Protein AF-A0A9E2X295-F1 (afdb_monomer_lite)

pLDDT: mean 85.83, std 8.08, range [53.66, 94.19]

Foldseek 3Di:
DPPVVVVVVVVVVVVCCCVVQVCVVPVVSVVVCVVCVVVVVVVVVVVVVVVVVVVVVVVD

Secondary structure (DSSP, 8-state):
--HHHHHHHHHHHHHHHHHHTTTTT-HHHHHHHHHHHHHHHHHHHHHHHHHHHHHHHHT-

Sequence (60 aa):
MRRTSRYIIYFVIGIAIYYGVEADKNPDALKEVHNIAPIAILVIFAALMVVRYIRTKRGE

Radius of gyration: 16.09 Å; chains: 1; bounding box: 32×29×41 Å

Structure (mmCIF, N/CA/C/O backbone):
data_AF-A0A9E2X295-F1
#
_entry.id   AF-A0A9E2X295-F1
#
loop_
_atom_site.group_PDB
_atom_site.id
_atom_site.type_symbol
_atom_site.label_atom_id
_atom_site.label_alt_id
_atom_site.label_comp_id
_atom_site.label_asym_id
_atom_site.label_entity_id
_atom_site.label_seq_id
_atom_site.pdbx_PDB_ins_code
_atom_site.Cartn_x
_atom_site.Cartn_y
_atom_site.Cartn_z
_atom_site.occupancy
_atom_site.B_iso_or_equiv
_atom_site.auth_seq_id
_atom_site.auth_comp_id
_atom_site.auth_asym_id
_atom_site.auth_atom_id
_atom_site.pdbx_PDB_model_num
ATOM 1 N N . MET A 1 1 ? -2.002 16.586 11.086 1.00 59.50 1 MET A N 1
ATOM 2 C CA . MET A 1 1 ? -0.788 16.534 10.231 1.00 59.50 1 MET A CA 1
ATOM 3 C C . MET A 1 1 ? -0.792 17.682 9.228 1.00 59.50 1 MET A C 1
ATOM 5 O O . MET A 1 1 ? -1.769 17.833 8.494 1.00 59.50 1 MET A O 1
ATOM 9 N N . ARG A 1 2 ? 0.281 18.487 9.190 1.00 74.12 2 ARG A N 1
ATOM 10 C CA . ARG A 1 2 ? 0.483 19.520 8.154 1.00 74.12 2 ARG A CA 1
ATOM 11 C C . ARG A 1 2 ? 0.480 18.854 6.767 1.00 74.12 2 ARG A C 1
ATOM 13 O O . ARG A 1 2 ? 0.896 17.704 6.647 1.00 74.12 2 ARG A O 1
ATOM 20 N N . ARG A 1 3 ? -0.027 19.538 5.729 1.00 73.44 3 ARG A N 1
ATOM 21 C CA . ARG A 1 3 ? -0.179 18.979 4.362 1.00 73.44 3 ARG A CA 1
ATOM 22 C C . ARG A 1 3 ? 1.118 18.332 3.853 1.00 73.44 3 ARG A C 1
ATOM 24 O O . ARG A 1 3 ? 1.071 17.241 3.304 1.00 73.44 3 ARG A O 1
ATOM 31 N N . THR A 1 4 ? 2.261 18.940 4.157 1.00 85.38 4 THR A N 1
ATOM 32 C CA . THR A 1 4 ? 3.603 18.449 3.818 1.00 85.38 4 THR A CA 1
ATOM 33 C C . THR A 1 4 ? 3.889 17.042 4.341 1.00 85.38 4 THR A C 1
ATOM 35 O O . THR A 1 4 ? 4.385 16.207 3.597 1.00 85.38 4 THR A O 1
ATOM 38 N N . SER A 1 5 ? 3.517 16.735 5.588 1.00 83.75 5 SER A N 1
ATOM 39 C CA . SER A 1 5 ? 3.775 15.417 6.182 1.00 83.75 5 SER A CA 1
ATOM 40 C C . SER A 1 5 ? 3.034 14.296 5.451 1.00 83.75 5 SER A C 1
ATOM 42 O O . SER A 1 5 ? 3.550 13.191 5.354 1.00 83.75 5 SER A O 1
ATOM 44 N N . ARG A 1 6 ? 1.841 14.578 4.905 1.00 81.88 6 ARG A N 1
ATOM 45 C CA . ARG A 1 6 ? 1.097 13.606 4.089 1.00 81.88 6 ARG A CA 1
ATOM 46 C C . ARG A 1 6 ? 1.819 13.307 2.778 1.00 81.88 6 ARG A C 1
ATOM 48 O O . ARG A 1 6 ? 1.976 12.142 2.440 1.00 81.88 6 ARG A O 1
ATOM 55 N N . TYR A 1 7 ? 2.305 14.338 2.088 1.00 88.94 7 TYR A N 1
ATOM 56 C CA . TYR A 1 7 ? 3.054 14.156 0.843 1.00 88.94 7 TYR A CA 1
ATOM 57 C 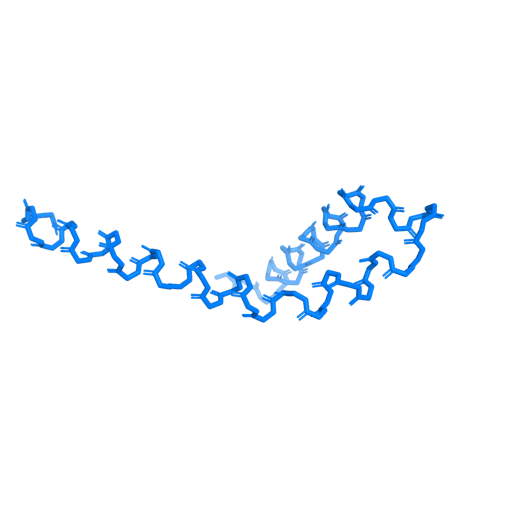C . TYR A 1 7 ? 4.366 13.404 1.054 1.00 88.94 7 TYR A C 1
ATOM 59 O O . TYR A 1 7 ? 4.691 12.537 0.253 1.00 88.94 7 TYR A O 1
ATOM 67 N N . ILE A 1 8 ? 5.074 13.672 2.155 1.00 91.31 8 ILE A N 1
ATOM 68 C CA . ILE A 1 8 ? 6.288 12.925 2.508 1.00 91.31 8 ILE A CA 1
ATOM 69 C C . ILE A 1 8 ? 5.965 11.442 2.707 1.00 91.31 8 ILE A C 1
ATOM 71 O O . ILE A 1 8 ? 6.664 10.590 2.174 1.00 91.31 8 ILE A O 1
ATOM 75 N N . ILE A 1 9 ? 4.884 11.117 3.419 1.00 89.12 9 ILE A N 1
ATOM 76 C CA . ILE A 1 9 ? 4.490 9.719 3.630 1.00 89.12 9 ILE A CA 1
ATOM 77 C C . ILE A 1 9 ? 4.122 9.041 2.309 1.00 89.12 9 ILE A C 1
ATOM 79 O O . ILE A 1 9 ? 4.584 7.935 2.053 1.00 89.12 9 ILE A O 1
ATOM 83 N N . TYR A 1 10 ? 3.345 9.701 1.448 1.00 87.94 10 TYR A N 1
ATOM 84 C CA . TYR A 1 10 ? 3.015 9.152 0.129 1.00 87.94 10 TYR A CA 1
ATOM 85 C C . TYR A 1 10 ? 4.259 8.929 -0.729 1.00 87.94 10 TYR A C 1
ATOM 87 O O . TYR A 1 10 ? 4.364 7.903 -1.395 1.00 87.94 10 TYR A O 1
ATOM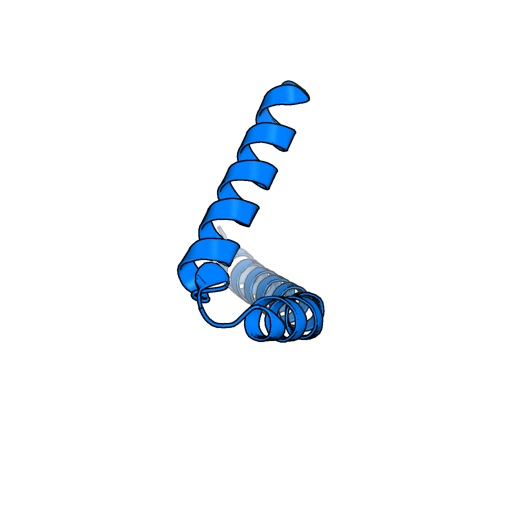 95 N N . PHE A 1 11 ? 5.221 9.848 -0.665 1.00 89.81 11 PHE A N 1
ATOM 96 C CA . PHE A 1 11 ? 6.493 9.710 -1.358 1.00 89.81 11 PHE A CA 1
ATOM 97 C C . PHE A 1 11 ? 7.300 8.510 -0.845 1.00 89.81 11 PHE A C 1
ATOM 99 O O . PHE A 1 11 ? 7.762 7.699 -1.641 1.00 89.81 11 PHE A O 1
ATOM 106 N N . VAL A 1 12 ? 7.401 8.339 0.477 1.00 92.50 12 VAL A N 1
ATOM 107 C CA . VAL A 1 12 ? 8.098 7.196 1.091 1.00 92.50 12 VAL A CA 1
ATOM 108 C C . VAL A 1 12 ? 7.429 5.868 0.727 1.00 92.50 12 VAL A C 1
ATOM 110 O O . VAL A 1 12 ? 8.125 4.913 0.395 1.00 92.50 12 VAL A O 1
ATOM 113 N N . ILE A 1 13 ? 6.093 5.805 0.728 1.00 90.12 13 ILE A N 1
ATOM 114 C CA . ILE A 1 13 ? 5.350 4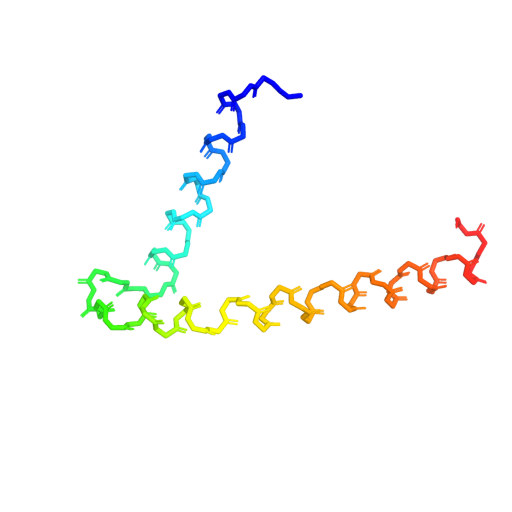.612 0.293 1.00 90.12 13 ILE A CA 1
ATOM 115 C C . ILE A 1 13 ? 5.639 4.308 -1.182 1.00 90.12 13 ILE A C 1
ATOM 117 O O . ILE A 1 13 ? 5.897 3.158 -1.526 1.00 90.12 13 ILE A O 1
ATOM 121 N N . GLY A 1 14 ? 5.646 5.327 -2.045 1.00 86.69 14 GLY A N 1
ATOM 122 C CA . GLY A 1 14 ? 5.977 5.169 -3.462 1.00 86.69 14 GLY A CA 1
ATOM 123 C C . GLY A 1 14 ? 7.386 4.614 -3.681 1.00 86.69 14 GLY A C 1
ATOM 124 O O . GLY A 1 14 ? 7.554 3.678 -4.457 1.00 86.69 14 GLY A O 1
ATOM 125 N N . ILE A 1 15 ? 8.380 5.127 -2.947 1.00 90.94 15 ILE A N 1
ATOM 126 C CA . ILE A 1 15 ? 9.756 4.605 -2.962 1.00 90.94 15 ILE A CA 1
ATOM 127 C C . ILE A 1 15 ? 9.790 3.144 -2.511 1.00 90.94 15 ILE A C 1
ATOM 129 O O . ILE A 1 15 ? 10.412 2.316 -3.171 1.00 90.94 15 ILE A O 1
ATOM 133 N N . ALA A 1 16 ? 9.122 2.817 -1.403 1.00 89.12 16 ALA A N 1
ATOM 134 C CA . ALA A 1 16 ? 9.106 1.459 -0.873 1.00 89.12 16 ALA A CA 1
ATOM 135 C C . ALA A 1 16 ? 8.508 0.463 -1.878 1.00 89.12 16 ALA A C 1
ATOM 137 O O . ALA A 1 16 ? 9.052 -0.623 -2.055 1.00 89.12 16 ALA A O 1
ATOM 138 N N . ILE A 1 17 ? 7.435 0.850 -2.573 1.00 87.19 17 ILE A N 1
ATOM 139 C CA . ILE A 1 17 ? 6.840 0.038 -3.639 1.00 87.19 17 ILE A CA 1
ATOM 140 C C . ILE A 1 17 ? 7.812 -0.097 -4.815 1.00 87.19 17 ILE A C 1
ATOM 142 O O . ILE A 1 17 ? 8.044 -1.212 -5.265 1.00 87.19 17 ILE A O 1
ATOM 146 N N . TYR A 1 18 ? 8.407 1.008 -5.279 1.00 86.06 18 TYR A N 1
ATOM 147 C CA . TYR A 1 18 ? 9.327 1.024 -6.421 1.00 86.06 18 TYR A CA 1
ATOM 148 C C . TYR A 1 18 ? 10.516 0.072 -6.232 1.00 86.06 18 TYR A C 1
ATOM 150 O O . TYR A 1 18 ? 10.790 -0.754 -7.100 1.00 86.06 18 TYR A O 1
ATOM 158 N N . TYR A 1 19 ? 11.188 0.149 -5.079 1.00 87.62 19 TYR A N 1
ATOM 159 C CA . TYR A 1 19 ? 12.303 -0.746 -4.761 1.00 87.62 19 TYR A CA 1
ATOM 160 C C . TYR A 1 19 ? 11.837 -2.163 -4.423 1.00 87.62 19 TYR A C 1
ATOM 162 O O . TYR A 1 19 ? 12.511 -3.123 -4.779 1.00 87.62 19 TYR A O 1
ATOM 170 N N . GLY A 1 20 ? 10.688 -2.308 -3.758 1.00 86.81 20 GLY A N 1
ATOM 171 C CA . GLY A 1 20 ? 10.157 -3.613 -3.370 1.00 86.81 20 GLY A CA 1
ATOM 172 C C . GLY A 1 20 ? 9.792 -4.505 -4.557 1.00 86.81 20 GLY A C 1
ATOM 173 O O . GLY A 1 20 ? 9.830 -5.723 -4.420 1.00 86.81 20 GLY A O 1
ATOM 174 N N . VAL A 1 21 ? 9.466 -3.916 -5.711 1.00 86.50 21 VAL A N 1
ATOM 175 C CA . VAL A 1 21 ? 9.145 -4.663 -6.940 1.00 86.50 21 VAL A CA 1
ATOM 176 C C . VAL A 1 21 ? 10.251 -4.627 -7.989 1.00 86.50 21 VAL A C 1
ATOM 178 O O . VAL A 1 21 ? 10.010 -5.021 -9.126 1.00 86.50 21 VAL A O 1
ATOM 181 N N . GLU A 1 22 ? 11.449 -4.160 -7.615 1.00 85.38 22 GLU A N 1
ATOM 182 C CA . GLU A 1 22 ? 12.610 -4.032 -8.511 1.00 85.38 22 GLU A CA 1
ATOM 183 C C . GLU A 1 22 ? 12.244 -3.345 -9.840 1.00 85.38 22 GLU A C 1
ATOM 185 O O . GLU A 1 22 ? 12.613 -3.784 -10.934 1.00 85.38 22 GLU A O 1
ATOM 190 N N . ALA A 1 23 ? 11.472 -2.254 -9.747 1.00 81.69 23 ALA A N 1
ATOM 191 C CA . ALA A 1 23 ? 10.971 -1.523 -10.912 1.00 81.69 23 ALA A CA 1
ATOM 192 C C . ALA A 1 23 ? 12.098 -0.908 -11.766 1.00 81.69 23 ALA A C 1
ATOM 194 O O . ALA A 1 23 ? 11.873 -0.546 -12.918 1.00 81.69 23 ALA A O 1
ATOM 195 N N . ASP A 1 24 ? 13.309 -0.809 -11.212 1.00 83.00 24 ASP A N 1
ATOM 196 C CA . ASP A 1 24 ? 14.533 -0.442 -11.919 1.00 83.00 24 ASP A CA 1
ATOM 197 C C . ASP A 1 24 ? 14.955 -1.494 -12.956 1.00 83.00 24 ASP A C 1
ATOM 199 O O . ASP A 1 24 ? 15.483 -1.136 -14.008 1.00 83.00 24 ASP A O 1
ATOM 203 N N . LYS A 1 25 ? 14.698 -2.778 -12.684 1.00 84.81 25 LYS A N 1
ATOM 204 C CA . LYS A 1 25 ? 15.043 -3.898 -13.573 1.00 84.81 25 LYS A CA 1
ATOM 205 C C . LYS A 1 25 ? 13.868 -4.365 -14.422 1.00 84.81 25 LYS A C 1
ATOM 207 O O . LYS A 1 25 ? 14.083 -4.849 -15.531 1.00 84.81 25 LYS A O 1
ATOM 212 N N . ASN A 1 26 ? 12.644 -4.236 -13.911 1.00 83.94 26 ASN A N 1
ATOM 213 C CA . ASN A 1 26 ? 11.429 -4.616 -14.620 1.00 83.94 26 ASN A CA 1
ATOM 214 C C . ASN A 1 26 ? 10.354 -3.517 -14.508 1.00 83.94 26 ASN A C 1
ATOM 216 O O . ASN A 1 26 ? 9.534 -3.545 -13.586 1.00 83.94 26 ASN A O 1
ATOM 220 N N . PRO A 1 27 ? 10.312 -2.553 -15.445 1.00 81.81 27 PRO A N 1
ATOM 221 C CA . PRO A 1 27 ? 9.353 -1.451 -15.391 1.00 81.81 27 PRO A CA 1
ATOM 222 C C . PRO A 1 27 ? 7.891 -1.912 -15.517 1.00 81.81 27 PRO A C 1
ATOM 224 O O . PRO A 1 27 ? 6.989 -1.224 -15.031 1.00 81.81 27 PRO A O 1
ATOM 227 N N . ASP A 1 28 ? 7.637 -3.085 -16.106 1.00 84.81 28 ASP A N 1
ATOM 228 C CA . ASP A 1 28 ? 6.288 -3.645 -16.230 1.00 84.81 28 ASP A CA 1
ATOM 229 C C . ASP A 1 28 ? 5.733 -4.146 -14.887 1.00 84.81 28 ASP A C 1
ATOM 231 O O . ASP A 1 28 ? 4.520 -4.096 -14.666 1.00 84.81 28 ASP A O 1
ATOM 235 N N . ALA A 1 29 ? 6.602 -4.511 -13.936 1.00 81.88 29 ALA A N 1
ATOM 236 C CA . ALA A 1 29 ? 6.192 -4.904 -12.586 1.00 81.88 29 ALA A CA 1
ATOM 237 C C . ALA A 1 29 ? 5.447 -3.769 -11.862 1.00 81.88 29 ALA A C 1
ATOM 239 O O . ALA A 1 29 ? 4.483 -4.006 -11.134 1.00 81.88 29 ALA A O 1
ATOM 240 N N . LEU A 1 30 ? 5.816 -2.508 -12.119 1.00 82.25 30 LEU A N 1
ATOM 241 C CA . LEU A 1 30 ? 5.118 -1.353 -11.551 1.00 82.25 30 LEU A CA 1
ATOM 242 C C . LEU A 1 30 ? 3.669 -1.257 -12.056 1.00 82.25 30 LEU A C 1
ATOM 244 O O . LEU A 1 30 ? 2.763 -0.868 -11.314 1.00 82.25 30 LEU A O 1
ATOM 248 N N . LYS A 1 31 ? 3.441 -1.637 -13.316 1.00 84.56 31 LYS A N 1
ATOM 249 C CA . LYS A 1 31 ? 2.116 -1.641 -13.940 1.00 84.56 31 LYS A CA 1
ATOM 250 C C . LYS A 1 31 ? 1.239 -2.752 -13.367 1.00 84.56 31 LYS A C 1
ATOM 252 O O . LYS A 1 31 ? 0.067 -2.516 -13.082 1.00 84.56 31 LYS A O 1
ATOM 257 N N . GLU A 1 32 ? 1.806 -3.932 -13.135 1.00 84.81 32 GLU A N 1
ATOM 258 C CA . GLU A 1 32 ? 1.108 -5.032 -12.462 1.00 84.81 32 GLU A CA 1
ATOM 259 C C . GLU A 1 32 ? 0.715 -4.666 -11.030 1.00 84.81 32 GLU A C 1
ATOM 261 O O . GLU A 1 32 ? -0.440 -4.848 -10.639 1.00 84.81 32 GLU A O 1
ATOM 266 N N . VAL A 1 33 ? 1.627 -4.054 -10.271 1.00 85.00 33 VAL A N 1
ATOM 267 C CA . VAL A 1 33 ? 1.333 -3.553 -8.922 1.00 85.00 33 VAL A CA 1
ATOM 268 C C . VAL A 1 33 ? 0.202 -2.537 -8.950 1.00 85.00 33 VAL A C 1
ATOM 270 O O . VAL A 1 33 ? -0.701 -2.611 -8.119 1.00 85.00 33 VAL A O 1
ATOM 273 N N . HIS A 1 34 ? 0.208 -1.609 -9.909 1.00 85.00 34 HIS A N 1
ATOM 274 C CA . HIS A 1 34 ? -0.867 -0.631 -10.046 1.00 85.00 34 HIS A CA 1
ATOM 275 C C . HIS A 1 34 ? -2.223 -1.294 -10.325 1.00 85.00 34 HIS A C 1
ATOM 277 O O . HIS A 1 34 ? -3.230 -0.886 -9.751 1.00 85.00 34 HIS A O 1
ATOM 283 N N . ASN A 1 35 ? -2.250 -2.345 -11.145 1.00 88.50 35 ASN A N 1
ATOM 284 C CA . ASN A 1 35 ? -3.471 -3.091 -11.446 1.00 88.50 35 ASN A CA 1
ATOM 285 C C . ASN A 1 35 ? -3.994 -3.884 -10.235 1.00 88.50 35 ASN A C 1
ATOM 287 O O . ASN A 1 35 ? -5.205 -4.015 -10.060 1.00 88.50 35 ASN A O 1
ATOM 291 N N . ILE A 1 36 ? -3.098 -4.398 -9.387 1.00 88.06 36 ILE A N 1
ATOM 292 C CA . ILE A 1 36 ? -3.446 -5.196 -8.199 1.00 88.06 36 ILE A CA 1
ATOM 293 C C . ILE A 1 36 ? -3.769 -4.306 -6.988 1.00 88.06 36 ILE A C 1
ATOM 295 O O . ILE A 1 36 ? -4.564 -4.693 -6.129 1.00 88.06 36 ILE A O 1
ATOM 299 N N . ALA A 1 37 ? -3.201 -3.100 -6.913 1.00 86.38 37 ALA A N 1
ATOM 300 C CA . ALA A 1 37 ? -3.342 -2.196 -5.773 1.00 86.38 37 ALA A CA 1
ATOM 301 C C . ALA A 1 37 ? -4.803 -1.934 -5.343 1.00 86.38 37 ALA A C 1
ATOM 303 O O . ALA A 1 37 ? -5.064 -2.010 -4.140 1.00 86.38 37 ALA A O 1
ATOM 304 N N . PRO A 1 38 ? -5.783 -1.699 -6.243 1.00 89.50 38 PRO A N 1
ATOM 305 C CA . PRO A 1 38 ? -7.184 -1.532 -5.850 1.00 89.50 38 PRO A CA 1
ATOM 306 C C . PRO A 1 38 ? -7.737 -2.748 -5.099 1.00 89.50 38 PRO A C 1
ATOM 308 O O . PRO A 1 38 ? -8.406 -2.603 -4.076 1.00 89.50 38 PRO A O 1
ATOM 311 N N . ILE A 1 39 ? -7.414 -3.953 -5.575 1.00 91.56 39 ILE A N 1
ATOM 312 C CA . ILE A 1 39 ? -7.843 -5.212 -4.960 1.00 91.56 39 ILE A CA 1
ATOM 313 C C . ILE A 1 39 ? -7.156 -5.385 -3.605 1.00 91.56 39 ILE A C 1
ATOM 315 O O . ILE A 1 39 ? -7.818 -5.691 -2.616 1.00 91.56 39 ILE A O 1
ATOM 319 N N . ALA A 1 40 ? -5.850 -5.123 -3.527 1.00 85.94 40 ALA A N 1
ATOM 320 C CA . ALA A 1 40 ? -5.102 -5.194 -2.276 1.00 85.94 40 ALA A CA 1
ATOM 321 C C . ALA A 1 40 ? -5.673 -4.238 -1.211 1.00 85.94 40 ALA A C 1
ATOM 323 O O . ALA A 1 40 ? -5.846 -4.631 -0.058 1.00 85.94 40 ALA A O 1
ATOM 324 N N . ILE A 1 41 ? -6.046 -3.012 -1.600 1.00 89.00 41 ILE A N 1
ATOM 325 C CA . ILE A 1 41 ? -6.695 -2.036 -0.711 1.00 89.00 41 ILE A CA 1
ATOM 326 C C . ILE A 1 41 ? -8.039 -2.570 -0.199 1.00 89.00 41 ILE A C 1
ATOM 328 O O . ILE A 1 41 ? -8.310 -2.479 1.000 1.00 89.00 41 ILE A O 1
ATOM 332 N N . LEU A 1 42 ? -8.867 -3.155 -1.072 1.00 91.12 42 LEU A N 1
ATOM 333 C CA . LEU A 1 42 ? -10.147 -3.753 -0.677 1.00 91.12 42 LEU A CA 1
ATOM 334 C C . LEU A 1 42 ? -9.962 -4.906 0.317 1.00 91.12 42 LEU A C 1
ATOM 336 O O . LEU A 1 42 ? -10.686 -4.979 1.311 1.00 91.12 42 LEU A O 1
ATOM 340 N N . VAL A 1 43 ? -8.974 -5.774 0.090 1.00 92.19 43 VAL A N 1
ATOM 341 C CA . VAL A 1 43 ? -8.655 -6.891 0.993 1.00 92.19 43 VAL A CA 1
ATOM 342 C C . VAL A 1 43 ? -8.196 -6.379 2.359 1.00 92.19 43 VAL A C 1
ATOM 344 O O . VAL A 1 43 ? -8.692 -6.847 3.384 1.00 92.19 43 VAL A O 1
ATOM 347 N N . ILE A 1 44 ? -7.307 -5.380 2.395 1.00 92.06 44 ILE A N 1
ATOM 348 C CA . ILE A 1 44 ? -6.860 -4.750 3.648 1.00 92.06 44 ILE A CA 1
ATOM 349 C C . ILE A 1 44 ? -8.051 -4.138 4.389 1.00 92.06 44 ILE A C 1
ATOM 351 O O . ILE A 1 44 ? -8.188 -4.319 5.599 1.00 92.06 44 ILE A O 1
ATOM 355 N N . PHE A 1 45 ? -8.943 -3.447 3.679 1.00 94.19 45 PHE A N 1
ATOM 356 C CA . PHE A 1 45 ? -10.137 -2.859 4.277 1.00 94.19 45 PHE A CA 1
ATOM 357 C C . PHE A 1 45 ? -11.070 -3.923 4.872 1.00 94.19 45 PHE A C 1
ATOM 359 O O . PHE A 1 45 ? -11.517 -3.784 6.012 1.00 94.19 45 PHE A O 1
ATOM 366 N N . ALA A 1 46 ? -11.322 -5.013 4.145 1.00 92.81 46 ALA A N 1
ATOM 367 C CA . ALA A 1 46 ? -12.112 -6.133 4.645 1.00 92.81 46 ALA A CA 1
ATOM 368 C C . ALA A 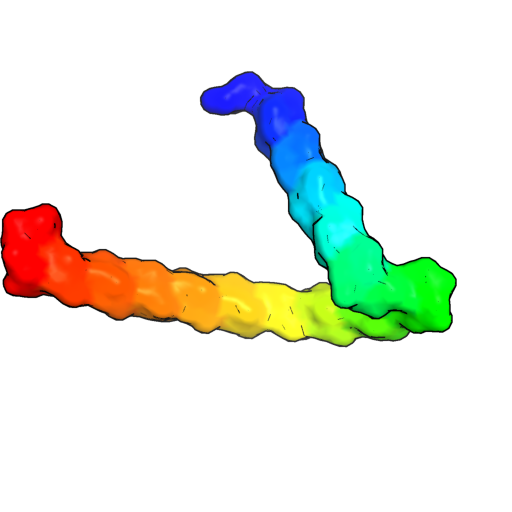1 46 ? -11.475 -6.763 5.896 1.00 92.81 46 ALA A C 1
ATOM 370 O O . ALA A 1 46 ? -12.166 -6.986 6.891 1.00 92.81 46 ALA A O 1
ATOM 371 N N . ALA A 1 47 ? -10.155 -6.970 5.898 1.00 93.12 47 ALA A N 1
ATOM 372 C CA . ALA A 1 47 ? -9.429 -7.473 7.061 1.00 93.12 47 ALA A CA 1
ATOM 373 C C . ALA A 1 47 ? -9.551 -6.526 8.267 1.00 93.12 47 ALA A C 1
ATOM 375 O O . ALA A 1 47 ? -9.833 -6.979 9.374 1.00 93.12 47 ALA A O 1
ATOM 376 N N . LEU A 1 48 ? -9.429 -5.209 8.064 1.00 93.62 48 LEU A N 1
ATOM 377 C CA . LEU A 1 48 ? -9.639 -4.213 9.120 1.00 93.62 48 LEU A CA 1
ATOM 378 C C . LEU A 1 48 ? -11.064 -4.258 9.682 1.00 93.62 48 LEU A C 1
ATOM 380 O O . LEU A 1 48 ? -11.242 -4.134 10.893 1.00 93.62 48 LEU A O 1
ATOM 384 N N . MET A 1 49 ? -12.073 -4.469 8.834 1.00 92.94 49 MET A N 1
ATOM 385 C CA . MET A 1 49 ? -13.465 -4.630 9.267 1.00 92.94 49 MET A CA 1
ATOM 386 C C . MET A 1 49 ? -13.663 -5.902 10.095 1.00 92.94 49 MET A C 1
ATOM 388 O O . MET A 1 49 ? -14.327 -5.851 11.129 1.00 92.94 49 MET A O 1
ATOM 392 N N . VAL A 1 50 ? -13.047 -7.018 9.696 1.00 93.56 50 VAL A N 1
ATOM 393 C CA . VAL A 1 50 ? -13.059 -8.270 10.471 1.00 93.56 50 VAL A CA 1
ATOM 394 C C . VAL A 1 50 ? -12.378 -8.075 11.823 1.00 93.56 50 VAL A C 1
ATOM 396 O O .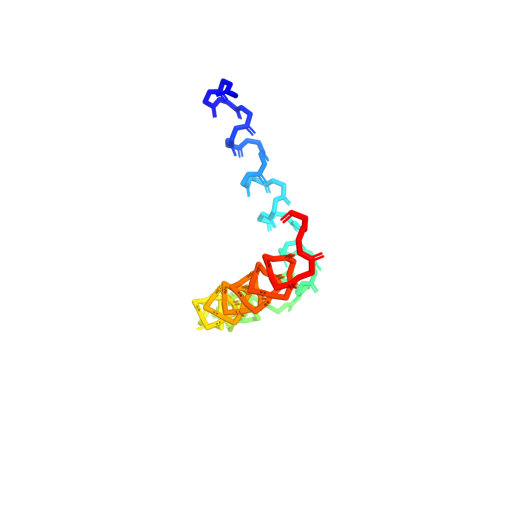 VAL A 1 50 ? -12.947 -8.421 12.856 1.00 93.56 50 VAL A O 1
ATOM 399 N N . VAL A 1 51 ? -11.191 -7.467 11.842 1.00 93.88 51 VAL A N 1
ATOM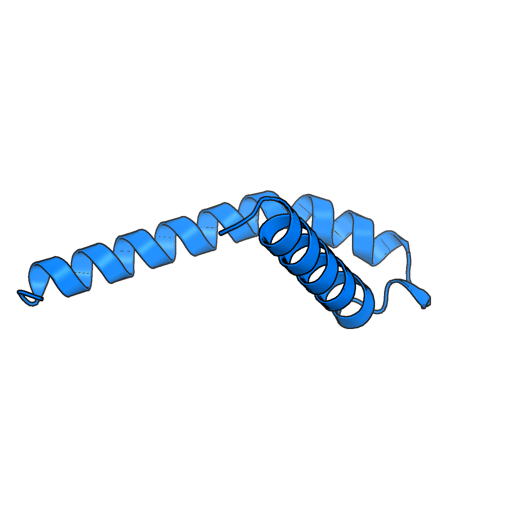 400 C CA . VAL A 1 51 ? -10.462 -7.157 13.079 1.00 93.88 51 VAL A CA 1
ATOM 401 C C . VAL A 1 51 ? -11.308 -6.262 13.981 1.00 93.88 51 VAL A C 1
ATOM 403 O O . VAL A 1 51 ? -11.462 -6.558 15.164 1.00 93.88 51 VAL A O 1
ATOM 406 N N . ARG A 1 52 ? -11.912 -5.202 13.429 1.00 91.44 52 ARG A N 1
ATOM 407 C CA . ARG A 1 52 ? -12.816 -4.312 14.165 1.00 91.44 52 ARG A CA 1
ATOM 408 C C . ARG A 1 52 ? -13.986 -5.087 14.760 1.00 91.44 52 ARG A C 1
ATOM 410 O O . ARG A 1 52 ? -14.252 -4.937 15.946 1.00 91.44 52 ARG A O 1
ATOM 417 N N . TYR A 1 53 ? -14.644 -5.929 13.966 1.00 93.25 53 TYR A N 1
ATOM 418 C CA . TYR A 1 53 ? -15.751 -6.763 14.426 1.00 93.25 53 TYR A CA 1
ATOM 419 C C . TYR A 1 53 ? -15.333 -7.654 15.602 1.00 93.25 53 TYR A C 1
ATOM 421 O O . TYR A 1 53 ? -16.026 -7.685 16.616 1.00 93.25 53 TYR A O 1
ATOM 429 N N . ILE A 1 54 ? -14.173 -8.313 15.507 1.00 92.88 54 ILE A N 1
ATOM 430 C CA . ILE A 1 54 ? -13.629 -9.161 16.576 1.00 92.88 54 ILE A CA 1
ATOM 431 C C . ILE A 1 54 ? -13.359 -8.349 17.851 1.00 92.88 54 ILE A C 1
ATOM 433 O O . ILE A 1 54 ? -13.722 -8.806 18.935 1.00 92.88 54 ILE A O 1
ATOM 437 N N . ARG A 1 55 ? -12.761 -7.153 17.745 1.00 88.88 55 ARG A N 1
ATOM 438 C CA . ARG A 1 55 ? -12.478 -6.284 18.906 1.00 88.88 55 ARG A CA 1
ATOM 439 C C . ARG A 1 55 ? -13.758 -5.806 19.585 1.00 88.88 55 ARG A C 1
ATOM 441 O O . ARG A 1 55 ? -13.907 -5.999 20.786 1.00 88.88 55 ARG A O 1
ATOM 448 N N . THR A 1 56 ? -14.734 -5.339 18.805 1.00 88.56 56 THR A N 1
ATOM 449 C CA . THR A 1 56 ? -16.046 -4.932 19.328 1.00 88.56 56 THR A CA 1
ATOM 450 C C . THR A 1 56 ? -16.779 -6.097 20.004 1.00 88.56 56 THR A C 1
ATOM 452 O O . THR A 1 56 ? -17.382 -5.918 21.057 1.00 88.56 56 THR A O 1
ATOM 455 N N . LYS A 1 57 ? -16.693 -7.319 19.456 1.00 83.00 57 LYS A N 1
ATOM 456 C CA . LYS A 1 57 ? -17.244 -8.535 20.088 1.00 83.00 57 LYS A CA 1
ATOM 457 C C . LYS A 1 57 ? -16.517 -8.931 21.376 1.00 83.00 57 LYS A C 1
ATOM 459 O O . LYS A 1 57 ? -17.133 -9.562 22.229 1.00 83.00 57 LYS A O 1
ATOM 464 N N . ARG A 1 58 ? -15.228 -8.598 21.501 1.00 72.88 58 ARG A N 1
ATOM 465 C CA . ARG A 1 58 ? -14.412 -8.821 22.705 1.00 72.88 58 ARG A CA 1
ATOM 466 C C . ARG A 1 58 ? -14.585 -7.739 23.776 1.00 72.88 58 ARG A C 1
ATOM 468 O O . ARG A 1 58 ? -14.051 -7.920 24.863 1.00 72.88 58 ARG A O 1
ATOM 475 N N . GLY A 1 59 ? -15.361 -6.685 23.512 1.00 59.22 59 GLY A N 1
ATOM 476 C CA . GLY A 1 59 ? -15.627 -5.620 24.482 1.00 59.22 59 GLY A CA 1
ATOM 477 C C . GLY A 1 59 ? -14.469 -4.635 24.674 1.00 59.22 59 GLY A C 1
ATOM 478 O O . GLY A 1 59 ? -14.445 -3.955 25.696 1.00 59.22 59 GLY A O 1
ATOM 479 N N . GLU A 1 60 ? -13.532 -4.572 23.718 1.00 53.66 60 GLU A N 1
ATOM 480 C CA . GLU A 1 60 ? -12.576 -3.457 23.576 1.00 53.66 60 GLU A CA 1
ATOM 481 C C . GLU A 1 60 ? -13.196 -2.284 22.806 1.00 53.66 60 GLU A C 1
ATOM 483 O O . GLU A 1 60 ? -13.884 -2.537 21.782 1.00 53.66 60 GLU A O 1
#